Protein AF-A0AAV3ZLB7-F1 (afdb_monomer_lite)

Organism: NCBI:txid259542

Structure (mmCIF, N/CA/C/O backbone):
data_AF-A0AAV3ZLB7-F1
#
_entry.id   AF-A0AAV3ZLB7-F1
#
loop_
_atom_site.group_PDB
_atom_site.id
_atom_site.type_symbol
_atom_site.label_atom_id
_atom_site.label_alt_id
_atom_site.label_comp_id
_atom_site.label_asym_id
_atom_site.label_entity_id
_atom_site.label_seq_id
_atom_site.pdbx_PDB_ins_code
_atom_site.Cartn_x
_atom_site.Cartn_y
_atom_site.Cartn_z
_atom_site.occupancy
_atom_site.B_iso_or_equiv
_atom_site.auth_seq_id
_atom_site.auth_comp_id
_atom_site.auth_asym_id
_atom_site.auth_atom_id
_atom_site.pdbx_PDB_model_num
ATOM 1 N N . MET A 1 1 ? -18.078 9.489 33.882 1.00 59.50 1 MET A N 1
ATOM 2 C CA . MET A 1 1 ? -19.438 9.917 33.500 1.00 59.50 1 MET A CA 1
ATOM 3 C C . MET A 1 1 ? -19.478 10.062 31.978 1.00 59.50 1 MET A C 1
ATOM 5 O O . MET A 1 1 ? -19.447 11.171 31.491 1.00 59.50 1 MET A O 1
ATOM 9 N N . TYR A 1 2 ? -19.450 8.944 31.240 1.00 68.12 2 TYR A N 1
ATOM 10 C CA . TYR A 1 2 ? -19.490 8.909 29.758 1.00 68.12 2 TYR A CA 1
ATOM 11 C C . TYR A 1 2 ? -20.173 7.634 29.222 1.00 68.12 2 TYR A C 1
ATOM 13 O O . TYR A 1 2 ? -20.125 7.349 28.033 1.00 68.12 2 TYR A O 1
ATOM 21 N N . LYS A 1 3 ? -20.817 6.861 30.109 1.00 80.12 3 LYS A N 1
ATOM 22 C CA . LYS A 1 3 ? -21.440 5.578 29.778 1.00 80.12 3 LYS A CA 1
ATOM 23 C C . LYS A 1 3 ? -22.685 5.828 28.919 1.00 80.12 3 LYS A C 1
ATOM 25 O O . LYS A 1 3 ? -23.615 6.478 29.390 1.00 80.12 3 LYS A O 1
ATOM 30 N N . GLY A 1 4 ? -22.689 5.336 27.687 1.00 83.38 4 GLY A N 1
ATOM 31 C CA . GLY A 1 4 ? -23.716 5.545 26.669 1.00 83.38 4 GLY A CA 1
ATOM 32 C C . GLY A 1 4 ? -23.514 6.780 25.785 1.00 83.38 4 GLY A C 1
ATOM 33 O O . GLY A 1 4 ? -24.424 7.116 25.032 1.00 83.38 4 GLY A O 1
ATOM 34 N N . SER A 1 5 ? -22.372 7.476 25.867 1.00 92.00 5 SER A N 1
ATOM 35 C CA . SER A 1 5 ? -22.110 8.636 25.005 1.00 92.00 5 SER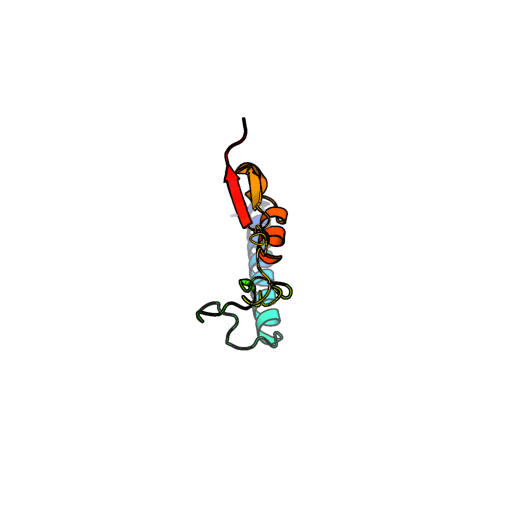 A CA 1
ATOM 36 C C . SER A 1 5 ? -21.615 8.224 23.610 1.00 92.00 5 SER A C 1
ATOM 38 O O . SER A 1 5 ? -21.055 7.144 23.411 1.00 92.00 5 SER A O 1
ATOM 40 N N . VAL A 1 6 ? -21.765 9.128 22.638 1.00 92.06 6 VAL A N 1
ATOM 41 C CA . VAL A 1 6 ? -21.202 8.967 21.284 1.00 92.06 6 VAL A CA 1
ATOM 42 C C . VAL A 1 6 ? -19.670 8.875 21.323 1.00 92.06 6 VAL A C 1
ATOM 44 O O . VAL A 1 6 ? -19.069 8.166 20.519 1.00 92.06 6 VAL A O 1
ATOM 47 N N . GLU A 1 7 ? -19.025 9.551 22.277 1.00 90.81 7 GLU A N 1
ATOM 48 C CA . GLU A 1 7 ? -17.570 9.492 22.460 1.00 90.81 7 GLU A CA 1
ATOM 49 C C . GLU A 1 7 ? -17.116 8.105 22.926 1.00 90.81 7 GLU A C 1
ATOM 51 O O . GLU A 1 7 ? -16.147 7.571 22.385 1.00 90.81 7 GLU A O 1
ATOM 56 N N . GLU A 1 8 ? -17.843 7.486 23.864 1.00 90.62 8 GLU A N 1
ATOM 57 C CA . GLU A 1 8 ? -17.570 6.113 24.299 1.00 90.62 8 GLU A CA 1
ATOM 58 C C . GLU A 1 8 ? -17.744 5.133 23.131 1.00 90.62 8 GLU A C 1
ATOM 60 O O . GLU A 1 8 ? -16.877 4.293 22.890 1.00 90.62 8 GLU A O 1
ATOM 65 N N . GLN A 1 9 ? -18.819 5.271 22.348 1.00 90.62 9 GLN A N 1
ATOM 66 C CA . GLN A 1 9 ? -19.044 4.431 21.169 1.00 90.62 9 GLN A CA 1
ATOM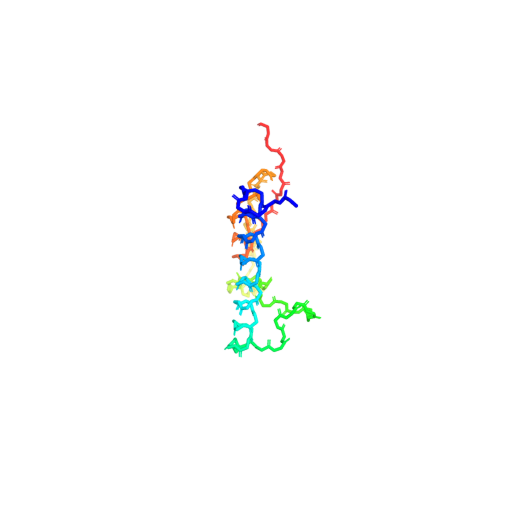 67 C C . GLN A 1 9 ? -17.944 4.595 20.114 1.00 90.62 9 GLN A C 1
ATOM 69 O O . GLN A 1 9 ? -17.470 3.596 19.568 1.00 90.62 9 GLN A O 1
ATOM 74 N N . ARG A 1 10 ? -17.499 5.829 19.841 1.00 93.12 10 ARG A N 1
ATOM 75 C CA . ARG A 1 10 ? -16.395 6.106 18.911 1.00 93.12 10 ARG A CA 1
ATOM 76 C C . ARG A 1 10 ? -15.100 5.459 19.393 1.00 93.12 10 ARG A C 1
ATOM 78 O O . ARG A 1 10 ? -14.449 4.773 18.613 1.00 93.12 10 ARG A O 1
ATOM 85 N N . TYR A 1 11 ? -14.766 5.626 20.671 1.00 92.88 11 TYR A N 1
ATOM 86 C CA . TYR A 1 11 ? -13.572 5.032 21.269 1.00 92.88 11 TYR A CA 1
ATOM 87 C C . TYR A 1 11 ? -13.586 3.499 21.187 1.00 92.88 11 TYR A C 1
ATOM 89 O O . TYR A 1 11 ? -12.626 2.891 20.714 1.00 92.88 11 TYR A O 1
ATOM 97 N N . LEU A 1 12 ? -14.703 2.867 21.564 1.00 94.69 12 LEU A N 1
ATOM 98 C CA . LEU A 1 12 ? -14.860 1.413 21.482 1.00 94.69 12 LEU A CA 1
ATOM 99 C C . LEU A 1 12 ? -14.808 0.896 20.040 1.00 94.69 12 LEU A C 1
ATOM 101 O O . LEU A 1 12 ? -14.306 -0.200 19.804 1.00 94.69 12 LEU A O 1
ATOM 105 N N . THR A 1 13 ? -15.316 1.667 19.076 1.00 95.50 13 THR A N 1
ATOM 106 C CA . THR A 1 13 ? -15.263 1.302 17.653 1.00 95.50 13 THR A CA 1
ATOM 107 C C . THR A 1 13 ? -13.833 1.354 17.129 1.00 95.50 13 THR A C 1
ATOM 109 O O . THR A 1 13 ? -13.401 0.398 16.490 1.00 95.50 13 THR A O 1
ATOM 112 N N . THR A 1 14 ? -13.071 2.404 17.457 1.00 96.56 14 THR A N 1
ATOM 113 C CA . THR A 1 14 ? -11.647 2.494 17.097 1.00 96.56 14 THR A CA 1
ATOM 114 C C . THR A 1 14 ? -10.848 1.337 17.693 1.00 96.56 14 THR A C 1
ATOM 116 O O . THR A 1 14 ? -10.129 0.669 16.959 1.00 96.56 14 THR A O 1
ATOM 119 N N . LEU A 1 15 ? -11.031 1.034 18.986 1.00 96.62 15 LEU A N 1
ATOM 120 C CA . LEU A 1 15 ? -10.355 -0.094 19.640 1.00 96.62 15 LEU A CA 1
ATOM 121 C C . LEU A 1 15 ? -10.677 -1.441 18.984 1.00 96.62 15 LEU A C 1
ATOM 123 O O . LEU A 1 15 ? -9.801 -2.293 18.852 1.00 96.62 15 LEU A O 1
ATOM 127 N N . ARG A 1 16 ? -11.936 -1.657 18.587 1.00 96.81 16 ARG A N 1
ATOM 128 C CA . ARG A 1 16 ? -12.341 -2.885 17.888 1.00 96.81 16 ARG A CA 1
ATOM 129 C C . ARG A 1 16 ? -11.704 -2.982 16.507 1.00 96.81 16 ARG A C 1
ATOM 131 O O . ARG A 1 16 ? -11.159 -4.033 16.196 1.00 96.81 16 ARG A O 1
ATOM 138 N N . ALA A 1 17 ? -11.744 -1.903 15.725 1.00 97.50 17 ALA A N 1
ATOM 139 C CA . ALA A 1 17 ? -11.151 -1.863 14.391 1.00 97.50 17 ALA A CA 1
ATOM 140 C C . ALA A 1 17 ? -9.632 -2.086 14.439 1.00 97.50 17 ALA A C 1
ATOM 142 O O . ALA A 1 17 ? -9.094 -2.850 13.645 1.00 97.50 17 ALA A O 1
ATOM 143 N N . GLU A 1 18 ? -8.945 -1.475 15.406 1.00 97.06 18 GLU A N 1
ATOM 144 C CA . GLU A 1 18 ? -7.509 -1.663 15.613 1.00 97.06 18 GLU A CA 1
ATOM 145 C C . GLU A 1 18 ? -7.183 -3.104 16.022 1.00 97.06 18 GLU A C 1
ATOM 147 O O . GLU A 1 18 ? -6.309 -3.735 15.427 1.00 97.06 18 GLU A O 1
ATOM 152 N N . LYS A 1 19 ? -7.930 -3.668 16.981 1.00 97.69 19 LYS A N 1
ATOM 153 C CA . LYS A 1 19 ? -7.768 -5.067 17.395 1.00 97.69 19 LYS A CA 1
ATOM 154 C C . LYS A 1 19 ? -7.962 -6.029 16.220 1.00 97.69 19 LYS A C 1
ATOM 156 O O . LYS A 1 19 ? -7.141 -6.921 16.029 1.00 97.69 19 LYS A O 1
ATOM 161 N N . GLU A 1 20 ? -9.027 -5.849 15.442 1.00 97.62 20 GLU A N 1
ATOM 162 C CA . GLU A 1 20 ? -9.324 -6.692 14.282 1.00 97.62 20 GLU A CA 1
ATOM 163 C C . GLU A 1 20 ? -8.232 -6.583 13.212 1.00 97.62 20 GLU A C 1
ATOM 165 O O . GLU A 1 20 ? -7.798 -7.606 12.680 1.00 97.62 20 GLU A O 1
ATOM 170 N N . ALA A 1 21 ? -7.725 -5.374 12.951 1.00 97.19 21 ALA A N 1
ATOM 171 C CA . ALA A 1 21 ? -6.623 -5.155 12.019 1.00 97.19 21 ALA A CA 1
ATOM 172 C C . ALA A 1 21 ? -5.338 -5.878 12.462 1.00 97.19 21 ALA A C 1
ATOM 174 O O . ALA A 1 21 ? -4.695 -6.546 11.650 1.00 97.19 21 ALA A O 1
ATOM 175 N N . PHE A 1 22 ? -4.981 -5.814 13.749 1.00 96.88 22 PHE A N 1
ATOM 176 C CA . PHE A 1 22 ? -3.822 -6.541 14.278 1.00 96.88 22 PHE A CA 1
ATOM 177 C C . PHE A 1 22 ? -4.011 -8.060 14.227 1.00 96.88 22 PHE A C 1
ATOM 179 O O . PHE A 1 22 ? -3.113 -8.777 13.785 1.00 96.88 22 PHE A O 1
ATOM 186 N N . GLU A 1 23 ? -5.173 -8.571 14.634 1.00 96.75 23 GLU A N 1
ATOM 187 C CA . GLU A 1 23 ? -5.478 -10.005 14.561 1.00 96.75 23 GLU A CA 1
ATOM 188 C C . GLU A 1 23 ? -5.506 -10.516 13.114 1.00 96.75 23 GLU A C 1
ATOM 190 O O . GLU A 1 23 ? -5.142 -11.666 12.861 1.00 96.75 23 GLU A O 1
ATOM 195 N N . TYR A 1 24 ? -5.932 -9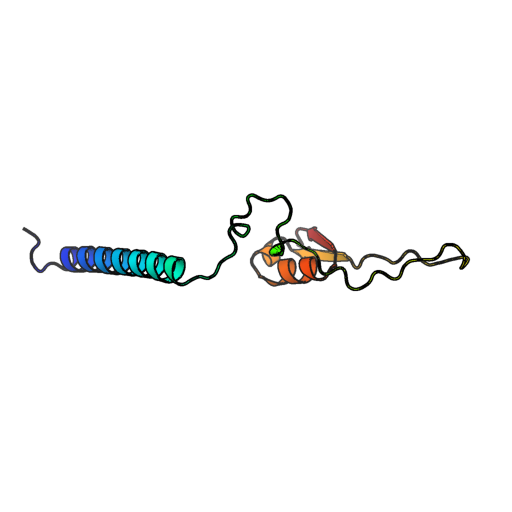.688 12.157 1.00 95.69 24 TYR A N 1
ATOM 196 C CA . TYR A 1 24 ? -5.850 -9.990 10.730 1.00 95.69 24 TYR A CA 1
ATOM 197 C C . TYR A 1 24 ? -4.393 -10.120 10.272 1.00 95.69 24 TYR A C 1
ATOM 199 O O . TYR A 1 24 ? -4.028 -11.161 9.735 1.00 95.69 24 TYR A O 1
ATOM 207 N N . LEU A 1 25 ? -3.536 -9.135 10.568 1.00 92.62 25 LEU A N 1
ATOM 208 C CA . LEU A 1 25 ? -2.114 -9.174 10.199 1.00 92.62 25 LEU A CA 1
ATOM 209 C C . LEU A 1 25 ? -1.377 -10.377 10.804 1.00 92.62 25 LEU A C 1
ATOM 211 O O . LEU A 1 25 ? -0.569 -11.005 10.126 1.00 92.62 25 LEU A O 1
ATOM 215 N N . ILE A 1 26 ? -1.655 -10.715 12.067 1.00 92.69 26 ILE A N 1
ATOM 216 C CA . ILE A 1 26 ? -1.040 -11.869 12.741 1.00 92.69 26 ILE A CA 1
ATOM 217 C C . ILE A 1 26 ? -1.461 -13.176 12.067 1.00 92.69 26 ILE A C 1
ATOM 219 O O . ILE A 1 26 ? -0.610 -14.029 11.816 1.00 92.69 26 ILE A O 1
ATOM 223 N N . ARG A 1 27 ? -2.758 -13.340 11.774 1.00 93.69 27 ARG A N 1
ATOM 224 C CA . ARG A 1 27 ? -3.270 -14.535 11.089 1.00 93.69 27 ARG A CA 1
ATOM 225 C C . ARG A 1 27 ? -2.689 -14.658 9.689 1.00 93.69 27 ARG A C 1
ATOM 227 O O . ARG A 1 27 ? -2.167 -15.720 9.371 1.00 93.69 27 ARG A O 1
ATOM 234 N N . GLU A 1 28 ? -2.707 -13.574 8.917 1.00 90.75 28 GLU A N 1
ATOM 235 C CA . GLU A 1 28 ? -2.178 -13.545 7.554 1.00 90.75 28 GLU A CA 1
ATOM 236 C C . GLU A 1 28 ? -0.688 -13.899 7.541 1.00 90.75 28 GLU A C 1
ATOM 238 O O . GLU A 1 28 ? -0.264 -14.769 6.785 1.00 90.75 28 GLU A O 1
ATOM 243 N N . LYS A 1 29 ? 0.094 -13.314 8.459 1.00 86.38 29 LYS A N 1
ATOM 244 C CA . LYS A 1 29 ? 1.516 -13.630 8.633 1.00 86.38 29 LYS A CA 1
ATOM 245 C C . LYS A 1 29 ? 1.750 -15.089 9.033 1.00 86.38 29 LYS A C 1
ATOM 247 O O . LYS A 1 29 ? 2.729 -15.678 8.592 1.00 86.38 29 LYS A O 1
ATOM 252 N N . ALA A 1 30 ? 0.888 -15.668 9.869 1.00 87.25 30 ALA A N 1
ATOM 253 C CA . ALA A 1 30 ? 1.002 -17.064 10.287 1.00 87.25 30 ALA A CA 1
ATOM 254 C C . ALA A 1 30 ? 0.645 -18.057 9.165 1.00 87.25 30 ALA A C 1
ATOM 256 O O . ALA A 1 30 ? 1.186 -19.160 9.140 1.00 87.25 30 ALA A O 1
ATOM 257 N N . THR A 1 31 ? -0.257 -17.686 8.250 1.00 85.56 31 THR A N 1
ATOM 258 C CA . THR A 1 31 ? -0.648 -18.513 7.094 1.00 85.56 31 THR A CA 1
ATOM 259 C C . THR A 1 31 ? 0.220 -18.288 5.859 1.00 85.56 31 THR A C 1
ATOM 261 O O . THR A 1 31 ? 0.272 -19.155 4.988 1.00 85.56 31 THR A O 1
ATOM 264 N N . MET A 1 32 ? 0.891 -17.139 5.758 1.00 79.62 32 MET A N 1
ATOM 265 C CA . MET A 1 32 ? 1.767 -16.805 4.640 1.00 79.62 32 MET A CA 1
ATOM 266 C C . MET A 1 32 ? 2.942 -17.774 4.549 1.00 79.62 32 MET A C 1
ATOM 268 O O . MET A 1 32 ? 3.802 -17.823 5.426 1.00 79.62 32 MET A O 1
ATOM 272 N N . PHE A 1 33 ? 3.035 -18.490 3.431 1.00 65.62 33 PHE A N 1
ATOM 273 C CA . PHE A 1 33 ? 4.259 -19.171 3.026 1.00 65.62 33 PHE A CA 1
ATOM 274 C C . PHE A 1 33 ? 5.168 -18.164 2.307 1.00 65.62 33 PHE A C 1
ATOM 276 O O . PHE A 1 33 ? 5.234 -18.134 1.080 1.00 65.62 33 PHE A O 1
ATOM 283 N N . ILE A 1 34 ? 5.807 -17.272 3.069 1.00 64.00 34 ILE A N 1
ATOM 284 C CA . ILE A 1 34 ? 6.794 -16.323 2.541 1.00 64.00 34 ILE A CA 1
ATOM 285 C C . ILE A 1 34 ? 8.204 -16.862 2.818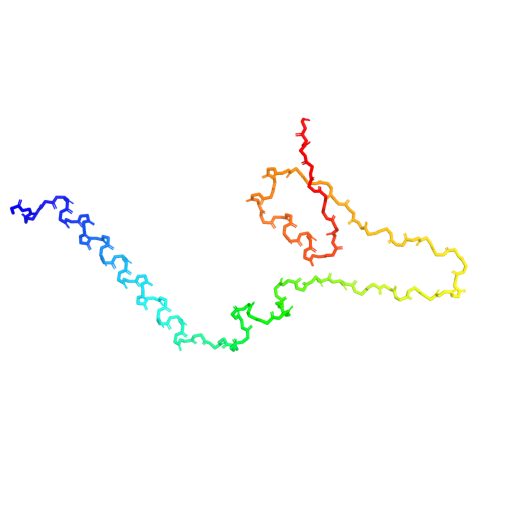 1.00 64.00 34 ILE A C 1
ATOM 287 O O . ILE A 1 34 ? 8.536 -17.094 3.982 1.00 64.00 34 ILE A O 1
ATOM 291 N N . PRO A 1 35 ? 9.051 -17.042 1.787 1.00 63.59 35 PRO A N 1
ATOM 292 C CA . PRO A 1 35 ? 10.484 -17.244 1.977 1.00 63.59 35 PRO A CA 1
ATOM 293 C C . PRO A 1 35 ? 11.093 -16.062 2.745 1.00 63.59 35 PRO A C 1
ATOM 295 O O . PRO A 1 35 ? 10.819 -14.910 2.421 1.00 63.59 35 PRO A O 1
ATOM 298 N N . GLU A 1 36 ? 11.938 -16.346 3.737 1.00 60.84 36 GLU A N 1
ATOM 299 C CA . GLU A 1 36 ? 12.520 -15.384 4.699 1.00 60.84 36 GLU A CA 1
ATOM 300 C C . GLU A 1 36 ? 13.245 -14.178 4.050 1.00 60.84 36 GLU A C 1
ATOM 302 O O . GLU A 1 36 ? 13.483 -13.156 4.685 1.00 60.84 36 GLU A O 1
ATOM 307 N N . GLU A 1 37 ? 13.543 -14.265 2.754 1.00 58.78 37 GLU A N 1
ATOM 308 C CA . GLU A 1 37 ? 14.271 -13.275 1.957 1.00 58.78 37 GLU A CA 1
ATOM 309 C C . GLU A 1 37 ? 13.418 -12.093 1.456 1.00 58.78 37 GLU A C 1
ATOM 311 O O . GLU A 1 37 ? 13.951 -11.179 0.832 1.00 58.78 37 GLU A O 1
ATOM 316 N N . GLN A 1 38 ? 12.107 -12.066 1.724 1.00 57.22 38 GLN A N 1
ATOM 317 C CA . GLN A 1 38 ? 11.213 -10.997 1.247 1.00 57.22 38 GLN A CA 1
ATOM 318 C C . GLN A 1 38 ? 11.292 -9.680 2.043 1.00 57.22 38 GLN A C 1
ATOM 320 O O . GLN A 1 38 ? 10.679 -8.692 1.646 1.00 57.22 38 GLN A O 1
ATOM 325 N N . ASP A 1 39 ? 12.037 -9.651 3.153 1.00 63.78 39 ASP A N 1
ATOM 326 C CA . ASP A 1 39 ? 12.131 -8.509 4.080 1.00 63.78 39 ASP A CA 1
ATOM 327 C C . ASP A 1 39 ? 12.990 -7.34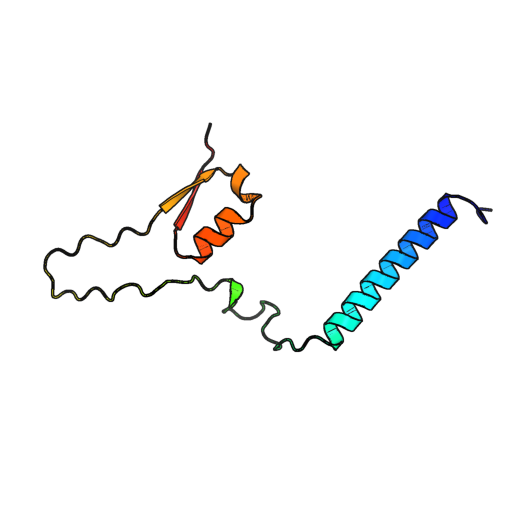3 3.528 1.00 63.78 39 ASP A C 1
ATOM 329 O O . ASP A 1 39 ? 13.313 -6.411 4.262 1.00 63.78 39 ASP A O 1
ATOM 333 N N . GLY A 1 40 ? 13.421 -7.410 2.258 1.00 59.00 40 GLY A N 1
ATOM 334 C CA . GLY A 1 40 ? 14.202 -6.366 1.572 1.00 59.00 40 GLY A CA 1
ATOM 335 C C . GLY A 1 40 ? 15.597 -6.115 2.158 1.00 59.00 40 GLY A C 1
ATOM 336 O O . GLY A 1 40 ? 16.256 -5.132 1.834 1.00 59.00 40 GLY A O 1
ATOM 337 N N . LYS A 1 41 ? 16.057 -6.989 3.062 1.00 62.44 41 LYS A N 1
ATOM 338 C CA . LYS A 1 41 ? 17.387 -6.916 3.694 1.00 62.44 41 LYS A CA 1
ATOM 339 C C . LYS A 1 41 ? 18.503 -7.459 2.806 1.00 62.44 41 LYS A C 1
ATOM 341 O O . LYS A 1 41 ? 19.676 -7.282 3.128 1.00 62.44 41 LYS A O 1
ATOM 346 N N . ASN A 1 42 ? 18.137 -8.120 1.713 1.00 60.06 42 ASN A N 1
ATOM 347 C CA . ASN A 1 42 ? 19.068 -8.675 0.748 1.00 60.06 42 ASN A CA 1
ATOM 348 C C . ASN A 1 42 ? 19.211 -7.702 -0.427 1.00 60.06 42 ASN A C 1
ATOM 350 O O . ASN A 1 42 ? 18.239 -7.107 -0.872 1.00 60.06 42 ASN A O 1
ATOM 354 N N . GLU A 1 43 ? 20.424 -7.574 -0.964 1.00 59.59 43 GLU A N 1
ATOM 355 C CA . GLU A 1 43 ? 20.775 -6.641 -2.053 1.00 59.59 43 GLU A CA 1
ATOM 356 C C . GLU A 1 43 ? 20.037 -6.930 -3.385 1.00 59.59 43 GLU A C 1
ATOM 358 O O . GLU A 1 43 ? 20.120 -6.156 -4.336 1.00 59.59 43 GLU A O 1
ATOM 363 N N . TYR A 1 44 ? 19.288 -8.037 -3.451 1.00 56.03 44 TYR A N 1
ATOM 364 C CA . TYR A 1 44 ? 18.596 -8.541 -4.636 1.00 56.03 44 TYR A CA 1
ATOM 365 C C . TYR A 1 44 ? 17.085 -8.624 -4.408 1.00 56.03 44 TYR A C 1
ATOM 367 O O . TYR A 1 44 ? 16.506 -9.705 -4.303 1.00 56.03 44 TYR A O 1
ATOM 375 N N . ASP A 1 45 ? 16.424 -7.473 -4.366 1.00 62.34 45 ASP A N 1
ATOM 376 C CA . ASP A 1 45 ? 14.967 -7.433 -4.378 1.00 62.34 45 ASP A CA 1
ATOM 377 C C . ASP A 1 45 ? 14.431 -7.865 -5.749 1.00 62.34 45 ASP A C 1
ATOM 379 O O . ASP A 1 45 ? 14.521 -7.144 -6.745 1.00 62.34 45 ASP A O 1
ATOM 383 N N . VAL A 1 46 ? 13.792 -9.035 -5.798 1.00 63.19 46 VAL A N 1
ATOM 384 C CA . VAL A 1 46 ? 13.144 -9.577 -7.010 1.00 63.19 46 VAL A CA 1
ATOM 385 C C . VAL A 1 46 ? 12.115 -8.594 -7.592 1.00 63.19 46 VAL A C 1
ATOM 387 O O . VAL A 1 46 ? 11.890 -8.550 -8.800 1.00 63.19 46 VAL A O 1
ATOM 390 N N . ASN A 1 47 ? 11.520 -7.746 -6.749 1.00 62.91 47 ASN A N 1
ATOM 391 C CA . ASN A 1 47 ? 10.576 -6.708 -7.165 1.00 62.91 47 ASN A CA 1
ATOM 392 C C . ASN A 1 47 ? 11.228 -5.540 -7.924 1.00 62.91 47 ASN A C 1
ATOM 394 O O . ASN A 1 47 ? 10.554 -4.911 -8.744 1.00 62.91 47 ASN A O 1
ATOM 398 N N . LEU A 1 48 ? 12.513 -5.276 -7.665 1.00 64.19 48 LEU A N 1
ATOM 399 C CA . LEU A 1 48 ? 13.332 -4.234 -8.292 1.00 64.19 48 LEU A CA 1
ATOM 400 C C . LEU A 1 48 ? 14.056 -4.729 -9.555 1.00 64.19 48 LEU A C 1
ATOM 402 O O . LEU A 1 48 ? 14.626 -3.922 -10.292 1.00 64.19 48 LEU A O 1
ATOM 406 N N . ALA A 1 49 ? 14.008 -6.034 -9.845 1.00 69.06 49 ALA A N 1
ATOM 407 C CA . ALA A 1 49 ? 14.545 -6.582 -11.081 1.00 69.06 49 ALA A CA 1
ATOM 408 C C . ALA A 1 49 ? 13.809 -5.977 -12.291 1.00 69.06 49 ALA A C 1
ATOM 410 O O . ALA A 1 49 ? 12.592 -6.126 -12.448 1.00 69.06 49 ALA A O 1
ATOM 411 N N . ARG A 1 50 ? 14.554 -5.278 -13.158 1.00 71.69 50 ARG A N 1
ATOM 412 C CA . ARG A 1 50 ? 14.036 -4.802 -14.447 1.00 71.69 50 ARG A CA 1
ATOM 413 C C . ARG A 1 50 ? 13.843 -6.008 -15.359 1.00 71.69 50 ARG A C 1
ATOM 415 O O . ARG A 1 50 ? 14.770 -6.793 -15.545 1.00 71.69 50 ARG A O 1
ATOM 422 N N . ASP A 1 51 ? 12.667 -6.113 -15.965 1.00 67.75 51 ASP A N 1
ATOM 423 C CA . ASP A 1 51 ? 12.408 -7.036 -17.062 1.00 67.75 51 ASP A CA 1
ATOM 424 C C . ASP A 1 51 ? 13.140 -6.514 -18.300 1.00 67.75 51 ASP A C 1
ATOM 426 O O . ASP A 1 51 ? 12.601 -5.799 -19.146 1.00 67.75 51 ASP A O 1
ATOM 430 N N . THR A 1 52 ? 14.442 -6.782 -18.356 1.00 62.00 52 THR A N 1
ATOM 431 C CA . THR A 1 52 ? 15.249 -6.523 -19.540 1.00 62.00 52 THR A CA 1
ATOM 432 C C . THR A 1 52 ? 14.982 -7.651 -20.522 1.00 62.00 52 THR A C 1
ATOM 434 O O . THR A 1 52 ? 15.821 -8.540 -20.684 1.00 62.00 52 THR A O 1
ATOM 437 N N . GLY A 1 53 ? 13.797 -7.645 -21.140 1.00 57.78 53 GLY A N 1
ATOM 438 C CA . GLY A 1 53 ? 13.479 -8.535 -22.250 1.00 57.78 53 GLY A CA 1
ATOM 439 C C . GLY A 1 53 ? 14.683 -8.616 -23.187 1.00 57.78 53 GLY A C 1
ATOM 440 O O . GLY A 1 53 ? 15.240 -7.583 -23.556 1.00 57.78 53 GLY A O 1
ATOM 441 N N . THR A 1 54 ? 15.139 -9.845 -23.442 1.00 51.75 54 THR A N 1
ATOM 442 C CA . THR A 1 54 ? 16.321 -10.246 -24.221 1.00 51.75 54 THR A CA 1
ATOM 443 C C . THR A 1 54 ? 16.951 -9.098 -25.012 1.00 51.75 54 THR A C 1
ATOM 445 O O . THR A 1 54 ? 16.581 -8.849 -26.159 1.00 51.75 54 THR A O 1
ATOM 448 N N . LYS A 1 55 ? 17.910 -8.381 -24.411 1.00 54.56 55 LYS A N 1
ATOM 449 C CA . LYS A 1 55 ? 18.761 -7.465 -25.177 1.00 54.56 55 LYS A CA 1
ATOM 450 C C . LYS A 1 55 ? 19.487 -8.337 -26.206 1.00 54.56 55 LYS A C 1
ATOM 452 O O . LYS A 1 55 ? 20.207 -9.242 -25.777 1.00 54.56 55 LYS A O 1
ATOM 457 N N . PRO A 1 56 ? 19.295 -8.156 -27.524 1.00 50.59 56 PRO A N 1
ATOM 458 C CA . PRO A 1 56 ? 20.025 -8.959 -28.486 1.00 50.59 56 PRO A CA 1
ATOM 459 C C . PRO A 1 56 ? 21.511 -8.700 -28.264 1.00 50.59 56 PRO A C 1
ATOM 461 O O . PRO A 1 56 ? 21.968 -7.556 -28.217 1.00 50.59 56 PRO A O 1
ATOM 464 N N . THR A 1 57 ? 22.255 -9.779 -28.057 1.00 49.72 57 THR A N 1
ATOM 465 C CA . THR A 1 57 ? 23.707 -9.765 -27.946 1.00 49.72 57 THR A CA 1
ATOM 466 C C . THR A 1 57 ? 24.272 -9.211 -29.245 1.00 49.72 57 THR A C 1
ATOM 468 O O . THR A 1 57 ? 24.349 -9.892 -30.266 1.00 49.72 57 THR A O 1
ATOM 471 N N . MET A 1 58 ? 24.622 -7.928 -29.218 1.00 51.41 58 MET A N 1
ATOM 472 C CA . MET A 1 58 ? 25.220 -7.229 -30.344 1.00 51.41 58 MET A CA 1
ATOM 473 C C . MET A 1 58 ? 26.596 -7.855 -30.609 1.00 51.41 58 MET A C 1
ATOM 475 O O . MET A 1 58 ? 27.549 -7.653 -29.858 1.00 51.41 58 MET A O 1
ATOM 479 N N . SER A 1 59 ? 26.692 -8.687 -31.646 1.00 53.03 59 SER A N 1
ATOM 480 C CA . SER A 1 59 ? 27.968 -9.215 -32.122 1.00 53.03 59 SER A CA 1
ATOM 481 C C . SER A 1 59 ? 28.691 -8.117 -32.899 1.00 53.03 59 SER A C 1
ATOM 483 O O . SER A 1 59 ? 28.169 -7.605 -33.887 1.00 53.03 59 SER A O 1
ATOM 485 N N . SER A 1 60 ? 29.921 -7.787 -32.503 1.00 56.81 60 SER A N 1
ATOM 486 C CA . SER A 1 60 ? 30.774 -6.766 -33.138 1.00 56.81 60 SER A CA 1
ATOM 487 C C . SER A 1 60 ? 31.197 -7.081 -34.585 1.00 56.81 60 SER A C 1
ATOM 489 O O . SER A 1 60 ? 31.971 -6.334 -35.179 1.00 56.81 60 SER A O 1
ATOM 491 N N . ARG A 1 61 ? 30.713 -8.185 -35.173 1.00 59.25 61 ARG A N 1
ATOM 492 C CA . ARG A 1 61 ? 31.054 -8.625 -36.537 1.00 59.25 61 ARG A CA 1
ATOM 493 C C . ARG A 1 61 ? 30.172 -8.006 -37.627 1.00 59.25 61 ARG A C 1
ATOM 495 O O . ARG A 1 61 ? 30.498 -8.156 -38.801 1.00 59.25 61 ARG A O 1
ATOM 502 N N . GLN A 1 62 ? 29.093 -7.309 -37.273 1.00 56.62 62 GLN A N 1
ATOM 503 C CA . GLN A 1 62 ? 28.249 -6.581 -38.225 1.00 56.62 62 GLN A CA 1
ATOM 504 C C . GLN A 1 62 ? 28.614 -5.094 -38.194 1.00 56.62 62 GLN A C 1
ATOM 506 O O . GLN A 1 62 ? 28.303 -4.377 -37.247 1.00 56.62 62 GLN A O 1
ATOM 511 N N . GLY A 1 63 ? 29.351 -4.652 -39.216 1.00 48.47 63 GLY A N 1
ATOM 512 C CA . GLY A 1 63 ? 29.773 -3.263 -39.370 1.00 48.47 63 GLY A CA 1
ATOM 513 C C . GLY A 1 63 ? 28.574 -2.318 -39.411 1.00 48.47 63 GLY A C 1
ATOM 514 O O . GLY A 1 63 ? 27.727 -2.439 -40.292 1.00 48.47 63 GLY A O 1
ATOM 515 N N . GLY A 1 64 ? 28.529 -1.385 -38.459 1.00 56.78 64 GLY A N 1
ATOM 516 C CA . GLY A 1 64 ? 27.495 -0.354 -38.376 1.00 56.78 64 GLY A CA 1
ATOM 517 C C . GLY A 1 64 ? 26.205 -0.829 -37.709 1.00 56.78 64 GLY A C 1
ATOM 518 O O . GLY A 1 64 ? 25.136 -0.720 -38.299 1.00 56.78 64 GLY A O 1
ATOM 519 N N . ALA A 1 65 ? 26.288 -1.364 -36.490 1.00 51.09 65 ALA A N 1
ATOM 520 C CA . ALA A 1 65 ? 25.099 -1.541 -35.666 1.00 51.09 65 ALA A CA 1
ATOM 521 C C . ALA A 1 65 ? 24.727 -0.187 -35.044 1.00 51.09 65 ALA A C 1
ATOM 523 O O . ALA A 1 65 ? 25.482 0.358 -34.237 1.00 51.09 65 ALA A O 1
ATOM 524 N N . ASP A 1 66 ? 23.586 0.357 -35.463 1.00 53.06 66 ASP A N 1
ATOM 525 C CA . ASP A 1 66 ? 22.960 1.521 -34.845 1.00 53.06 66 ASP A CA 1
ATOM 526 C C . ASP A 1 66 ? 22.816 1.244 -33.342 1.00 53.06 66 ASP A C 1
ATOM 528 O O . ASP A 1 66 ? 22.333 0.177 -32.942 1.00 53.06 66 ASP A O 1
ATOM 532 N N . LEU A 1 67 ? 23.330 2.150 -32.507 1.00 56.66 67 LEU A N 1
ATOM 533 C CA . LEU A 1 67 ? 23.290 2.002 -31.055 1.00 56.66 67 LEU A CA 1
ATOM 534 C C . LEU A 1 67 ? 21.828 1.794 -30.675 1.00 56.66 67 LEU A C 1
ATOM 536 O O . LEU A 1 67 ? 21.024 2.695 -30.892 1.00 56.66 67 LEU A O 1
ATOM 540 N N . MET A 1 68 ? 21.481 0.620 -30.136 1.00 56.31 68 MET A N 1
ATOM 541 C CA . MET A 1 68 ? 20.144 0.369 -29.603 1.00 56.31 68 MET A CA 1
ATOM 542 C C . MET A 1 68 ? 19.805 1.483 -28.615 1.00 56.31 68 MET A C 1
ATOM 544 O O . MET A 1 68 ? 20.266 1.473 -27.472 1.00 56.31 68 MET A O 1
ATOM 548 N N . GLN A 1 69 ? 19.046 2.476 -29.076 1.00 61.50 69 GLN A N 1
ATOM 549 C CA . GLN A 1 69 ? 18.617 3.578 -28.243 1.00 61.50 69 GLN A CA 1
ATOM 550 C C . GLN A 1 69 ? 17.671 2.989 -27.211 1.00 61.50 69 GLN A C 1
ATOM 552 O O . GLN A 1 69 ? 16.595 2.488 -27.538 1.00 61.50 69 GLN A O 1
ATOM 557 N N . VAL A 1 70 ? 18.104 3.014 -25.952 1.00 68.12 70 VAL A N 1
ATOM 558 C CA . VAL A 1 70 ? 17.213 2.741 -24.831 1.00 68.12 70 VAL A CA 1
ATOM 559 C C . VAL A 1 70 ? 16.061 3.732 -24.951 1.00 68.12 70 VAL A C 1
ATOM 561 O O . VAL A 1 70 ? 16.293 4.940 -25.031 1.00 68.12 70 VAL A O 1
ATOM 564 N N . GLN A 1 71 ? 14.834 3.219 -25.041 1.00 79.06 71 GLN A N 1
ATOM 565 C CA . GLN A 1 71 ? 13.647 4.061 -25.120 1.00 79.06 71 GLN A CA 1
ATOM 566 C C . GLN A 1 71 ? 13.584 4.904 -23.846 1.00 79.06 71 GLN A C 1
ATOM 568 O O . GLN A 1 71 ? 13.599 4.357 -22.741 1.00 79.06 71 GLN A O 1
ATOM 573 N N . LYS A 1 72 ? 13.557 6.226 -24.016 1.00 87.94 72 LYS A N 1
ATOM 574 C CA . LYS A 1 72 ? 13.455 7.199 -22.929 1.00 87.94 72 LYS A CA 1
ATOM 575 C C . LYS A 1 72 ? 12.108 7.893 -23.001 1.00 87.94 72 LYS A C 1
ATOM 577 O O . LYS A 1 72 ? 11.707 8.337 -24.075 1.00 87.94 72 LYS A O 1
ATOM 582 N N . VAL A 1 73 ? 11.430 7.993 -21.865 1.00 89.56 73 VAL A N 1
ATOM 583 C CA . VAL A 1 73 ? 10.154 8.700 -21.738 1.00 89.56 73 VAL A CA 1
ATOM 584 C C . VAL A 1 73 ? 10.316 9.813 -20.715 1.00 89.56 73 VAL A C 1
ATOM 586 O O . VAL A 1 73 ? 10.712 9.567 -19.578 1.00 89.56 73 VAL A O 1
ATOM 589 N N . ILE A 1 74 ? 10.000 11.038 -21.125 1.00 92.12 74 ILE A N 1
ATOM 590 C CA . ILE A 1 74 ? 9.933 12.180 -20.217 1.00 92.12 74 ILE A CA 1
ATOM 591 C C . ILE A 1 74 ? 8.585 12.128 -19.507 1.00 92.12 74 ILE A C 1
ATOM 593 O O . ILE A 1 74 ? 7.542 12.019 -20.154 1.00 92.12 74 ILE A O 1
ATOM 597 N N . VAL A 1 75 ? 8.611 12.187 -18.182 1.00 93.00 75 VAL A N 1
ATOM 598 C CA . VAL A 1 75 ? 7.417 12.097 -17.340 1.00 93.00 75 VAL A CA 1
ATOM 599 C C . VAL A 1 75 ? 7.343 13.335 -16.459 1.00 93.00 75 VAL A C 1
ATOM 601 O O . VAL A 1 75 ? 8.332 13.713 -15.832 1.00 93.00 75 VAL A O 1
ATOM 604 N N . ASP A 1 76 ? 6.162 13.956 -16.403 1.00 94.75 76 ASP A N 1
ATOM 605 C CA . ASP A 1 76 ? 5.927 15.082 -15.503 1.00 94.75 76 ASP A CA 1
ATOM 606 C C . ASP A 1 76 ? 6.026 14.638 -14.034 1.00 94.75 76 ASP A C 1
ATOM 608 O O . ASP A 1 76 ? 5.501 13.589 -13.657 1.00 94.75 76 ASP A O 1
ATOM 612 N N . MET A 1 77 ? 6.638 15.456 -13.177 1.00 90.88 77 MET A N 1
ATOM 613 C CA . MET A 1 77 ? 6.755 15.194 -11.734 1.00 90.88 77 MET A CA 1
ATOM 614 C C . MET A 1 77 ? 5.423 14.836 -11.046 1.00 90.88 77 MET A C 1
ATOM 616 O O . MET A 1 77 ? 5.408 14.052 -10.096 1.00 90.88 77 MET A O 1
ATOM 620 N N . ARG A 1 78 ? 4.290 15.381 -11.505 1.00 92.06 78 ARG A N 1
ATOM 621 C CA . ARG A 1 78 ? 2.953 15.088 -10.956 1.00 92.06 78 ARG A CA 1
ATOM 622 C C . ARG A 1 78 ? 2.486 13.667 -11.270 1.00 92.06 78 ARG A C 1
ATOM 624 O O . ARG A 1 78 ? 1.735 13.094 -10.479 1.00 92.06 78 ARG A O 1
ATOM 631 N N . GLU A 1 79 ? 2.949 13.093 -12.376 1.00 93.38 79 GLU A N 1
ATOM 632 C CA . GLU A 1 79 ? 2.528 11.777 -12.862 1.00 93.38 79 GLU A CA 1
ATOM 633 C C . GLU A 1 79 ? 3.127 10.629 -12.035 1.00 93.38 79 GLU A C 1
ATOM 635 O O . GLU A 1 79 ? 2.570 9.533 -12.002 1.00 93.38 79 GLU A O 1
ATOM 640 N N . PHE A 1 80 ? 4.190 10.888 -11.263 1.00 90.69 80 PHE A N 1
ATOM 641 C CA . PHE A 1 80 ? 4.776 9.935 -10.304 1.00 90.69 80 PHE A CA 1
ATOM 642 C C . PHE A 1 80 ? 3.864 9.589 -9.119 1.00 90.69 80 PHE A C 1
ATOM 644 O O . PHE A 1 80 ? 4.202 8.736 -8.303 1.00 90.69 80 PHE A O 1
ATOM 651 N N . ARG A 1 81 ? 2.695 10.229 -9.013 1.00 91.38 81 ARG A N 1
ATOM 652 C CA . ARG A 1 81 ? 1.637 9.836 -8.070 1.00 91.38 81 ARG A CA 1
ATOM 653 C C . ARG A 1 81 ? 0.795 8.665 -8.586 1.00 91.38 81 ARG A C 1
ATOM 655 O O . ARG A 1 81 ? -0.050 8.173 -7.843 1.00 91.38 81 ARG A O 1
ATOM 662 N N . SER A 1 82 ? 0.985 8.266 -9.843 1.00 93.94 82 SER A N 1
ATOM 663 C CA . SER A 1 82 ? 0.345 7.106 -10.457 1.00 93.94 82 SER A CA 1
ATOM 664 C C . SER A 1 82 ? 1.293 5.900 -10.500 1.00 93.94 82 SER A C 1
ATOM 666 O O . SER A 1 82 ? 2.510 6.033 -10.393 1.00 93.94 82 SER A O 1
ATOM 668 N N . GLU A 1 83 ? 0.733 4.710 -10.715 1.00 90.94 83 GLU A N 1
ATOM 669 C CA . GLU A 1 83 ? 1.499 3.460 -10.851 1.00 90.94 83 GLU A CA 1
ATOM 670 C C . GLU A 1 83 ? 2.221 3.329 -12.208 1.00 90.94 83 GLU A C 1
ATOM 672 O O . GLU A 1 83 ? 3.086 2.469 -12.395 1.00 90.94 83 GLU A O 1
ATOM 677 N N . LEU A 1 84 ? 1.859 4.156 -13.194 1.00 90.56 84 LEU A N 1
ATOM 678 C CA . LEU A 1 84 ? 2.285 3.994 -14.583 1.00 90.56 84 LEU A CA 1
ATOM 679 C C . LEU A 1 84 ? 3.798 4.217 -14.790 1.00 90.56 84 LEU A C 1
ATOM 681 O O . LEU A 1 84 ? 4.417 3.355 -15.424 1.00 90.56 84 LEU A O 1
ATOM 685 N N . PRO A 1 85 ? 4.439 5.266 -14.231 1.00 92.50 85 PRO A N 1
ATOM 686 C CA . PRO A 1 85 ? 5.892 5.428 -14.312 1.00 92.50 85 PRO A CA 1
ATOM 687 C C . PRO A 1 85 ? 6.654 4.224 -13.739 1.00 92.50 85 PRO A C 1
ATOM 689 O O . PRO A 1 85 ? 7.576 3.709 -14.371 1.00 92.50 85 PRO A O 1
ATOM 692 N N . SER A 1 86 ? 6.222 3.688 -12.595 1.00 88.88 86 SER A N 1
ATOM 693 C CA . SER A 1 86 ? 6.850 2.515 -11.970 1.00 88.88 86 SER A CA 1
ATOM 694 C C . SER A 1 86 ? 6.799 1.276 -12.876 1.00 88.88 86 SER A C 1
ATOM 696 O O . SER A 1 86 ? 7.799 0.571 -13.041 1.00 88.88 86 SER A O 1
ATOM 698 N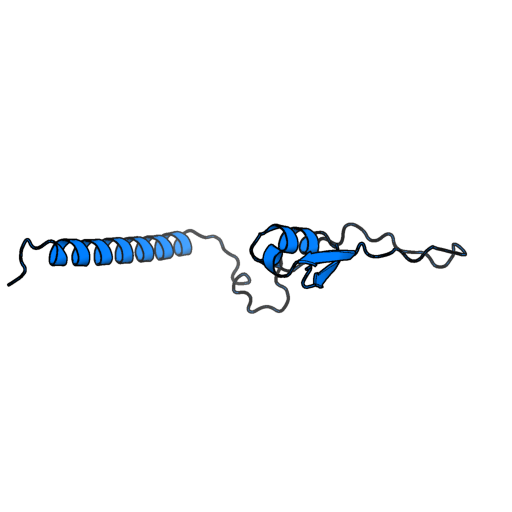 N . LEU A 1 87 ? 5.656 1.028 -13.525 1.00 88.31 87 LEU A N 1
ATOM 699 C CA . LEU A 1 87 ? 5.475 -0.105 -14.439 1.00 88.31 87 LEU A CA 1
ATOM 700 C C . LEU A 1 87 ? 6.316 0.020 -15.714 1.00 88.31 87 LEU A C 1
ATOM 702 O O . LEU A 1 87 ? 6.880 -0.972 -16.180 1.00 88.31 87 LEU A O 1
ATOM 706 N N . ILE A 1 88 ? 6.412 1.226 -16.274 1.00 88.69 88 ILE A N 1
ATOM 707 C CA . ILE A 1 88 ? 7.209 1.503 -17.476 1.00 88.69 88 ILE A CA 1
ATOM 708 C C . ILE A 1 88 ? 8.696 1.267 -17.190 1.00 88.69 88 ILE A C 1
ATOM 710 O O . ILE A 1 88 ? 9.368 0.571 -17.956 1.00 88.69 88 ILE A O 1
ATOM 714 N N . HIS A 1 89 ? 9.187 1.752 -16.047 1.00 87.25 89 HIS A N 1
ATOM 715 C CA . HIS A 1 89 ? 10.576 1.556 -15.638 1.00 87.25 89 HIS A CA 1
ATOM 716 C C . HIS A 1 89 ? 10.919 0.073 -15.432 1.00 87.25 89 HIS A C 1
ATOM 718 O O . HIS A 1 89 ? 11.963 -0.411 -15.894 1.00 87.25 89 HIS A O 1
ATOM 724 N N . LYS A 1 90 ? 10.001 -0.680 -14.807 1.00 84.50 90 LYS A N 1
ATOM 725 C CA . LYS A 1 90 ? 10.135 -2.131 -14.616 1.00 84.50 90 LYS A CA 1
ATOM 726 C C . LYS A 1 90 ? 10.241 -2.891 -15.941 1.00 84.50 90 LYS A C 1
ATOM 728 O O . LYS A 1 90 ? 10.964 -3.878 -15.995 1.00 84.50 90 LYS A O 1
ATOM 733 N N . ARG A 1 91 ? 9.599 -2.416 -17.015 1.00 83.56 91 ARG A N 1
ATOM 734 C CA . ARG A 1 91 ? 9.659 -3.007 -18.370 1.00 83.56 91 ARG A CA 1
ATOM 735 C C . ARG A 1 91 ? 10.909 -2.639 -19.181 1.00 83.56 91 ARG A C 1
ATOM 737 O O . ARG A 1 91 ? 10.978 -2.948 -20.366 1.00 83.56 91 ARG A O 1
ATOM 744 N N . GLY A 1 92 ? 11.888 -1.962 -18.580 1.00 79.88 92 GLY A N 1
ATOM 745 C CA . GLY A 1 92 ? 13.158 -1.669 -19.253 1.00 79.88 92 GLY A CA 1
ATOM 746 C C . GLY A 1 92 ? 13.177 -0.376 -20.075 1.00 79.88 92 GLY A C 1
ATOM 747 O O . GLY A 1 92 ? 14.155 -0.134 -20.777 1.00 79.88 92 GLY A O 1
ATOM 748 N N . ILE A 1 93 ? 12.152 0.471 -19.954 1.00 86.94 93 ILE A N 1
ATOM 749 C CA . ILE A 1 93 ? 12.131 1.826 -20.524 1.00 86.94 93 ILE A CA 1
ATOM 750 C C . ILE A 1 93 ? 12.720 2.786 -19.482 1.00 86.94 93 ILE A C 1
ATOM 752 O O . ILE A 1 93 ? 12.384 2.697 -18.302 1.00 86.94 93 ILE A O 1
ATOM 756 N N . ASP A 1 94 ? 13.627 3.672 -19.887 1.00 88.56 94 ASP A N 1
ATOM 757 C CA . ASP A 1 94 ? 14.211 4.668 -18.984 1.00 88.56 94 ASP A CA 1
ATOM 758 C C . ASP A 1 94 ? 13.279 5.881 -18.866 1.00 88.56 94 ASP A C 1
ATOM 760 O O . ASP A 1 94 ? 12.658 6.308 -19.842 1.00 88.56 94 ASP A O 1
ATOM 764 N N . ILE A 1 95 ? 13.175 6.442 -17.663 1.00 90.06 95 ILE A N 1
ATOM 765 C CA . ILE A 1 95 ? 12.272 7.557 -17.368 1.00 90.06 95 ILE A CA 1
ATOM 766 C C . ILE A 1 95 ? 13.084 8.769 -16.939 1.00 90.06 95 ILE A C 1
ATOM 768 O O . ILE A 1 95 ? 13.951 8.661 -16.073 1.00 90.06 95 ILE A O 1
ATOM 772 N N . GLU A 1 96 ? 12.774 9.921 -17.526 1.00 91.81 96 GLU A N 1
ATOM 773 C CA . GLU A 1 96 ? 13.369 11.205 -17.173 1.00 91.81 96 GLU A CA 1
ATOM 774 C C . GLU A 1 96 ? 12.306 12.104 -16.519 1.00 91.81 96 GLU A C 1
ATOM 776 O O . GLU A 1 96 ? 11.366 12.531 -17.197 1.00 91.81 96 GLU A O 1
ATOM 781 N N . PRO A 1 97 ? 12.394 12.358 -15.201 1.00 92.00 97 PRO A N 1
ATOM 782 C CA . PRO A 1 97 ? 11.455 13.233 -14.515 1.00 92.00 97 PRO A CA 1
ATOM 783 C C . PRO A 1 97 ? 11.735 14.698 -14.869 1.00 92.00 97 PRO A C 1
ATOM 785 O O . PRO A 1 97 ? 12.829 15.204 -14.623 1.00 92.00 97 PRO A O 1
ATOM 788 N N . VAL A 1 98 ? 10.738 15.390 -15.416 1.00 93.00 98 VAL A N 1
ATOM 789 C CA . VAL A 1 98 ? 10.815 16.817 -15.770 1.00 93.00 98 VAL A CA 1
ATOM 790 C C . VAL A 1 98 ? 9.566 17.524 -15.247 1.00 93.00 98 VAL A C 1
ATOM 792 O O . VAL A 1 98 ? 8.510 16.917 -15.113 1.00 93.00 98 VAL A O 1
ATOM 795 N N . THR A 1 99 ? 9.657 18.809 -14.922 1.00 92.19 99 THR A N 1
ATOM 796 C CA . THR A 1 99 ? 8.461 19.630 -14.685 1.00 92.19 99 THR A CA 1
ATOM 797 C C . THR A 1 99 ? 8.025 20.224 -16.017 1.00 92.19 99 THR A C 1
ATOM 799 O O . THR A 1 99 ? 8.786 20.987 -16.610 1.00 92.19 99 THR A O 1
ATOM 802 N N . ILE A 1 100 ? 6.838 19.859 -16.502 1.00 86.62 100 ILE A N 1
ATOM 803 C CA . ILE A 1 100 ? 6.281 20.399 -17.743 1.00 86.62 100 ILE A CA 1
ATOM 804 C C . ILE A 1 100 ? 5.341 21.553 -17.371 1.00 86.62 100 ILE A C 1
ATOM 806 O O . ILE A 1 100 ? 4.422 21.372 -16.564 1.00 86.62 100 ILE A O 1
ATOM 810 N N . GLU A 1 101 ? 5.595 22.733 -17.939 1.00 75.94 101 GLU A N 1
ATOM 811 C CA . GLU A 1 101 ? 4.707 23.904 -17.841 1.00 75.94 101 GLU A CA 1
ATOM 812 C C . GLU A 1 101 ? 3.648 23.918 -18.946 1.00 75.94 101 GLU A C 1
ATOM 814 O O . GLU A 1 101 ? 3.991 23.595 -20.108 1.00 75.94 101 GLU A O 1
#

Radius of gyration: 25.03 Å; chains: 1; bounding box: 55×43×73 Å

Foldseek 3Di:
DQVPHPVVVVVVVVVVVVVVVVVVVVVCVVPDPDDPPCPPPDPDNVLPAAQPPDPPPDDPPDPDDDPPPQAEDEDEPVCVVDCVVVVCVSPRHHYHYDHDD

pLDDT: mean 78.29, std 16.2, range [48.47, 97.69]

Secondary structure (DSSP, 8-state):
--TT-HHHHHHHHHHHHHHHHHHHHHHHHHH----GGGGS-SS--TTT-----------TTSS--------EEEEEGGGGGSSHHHHHHHTT-EEEEE---

Sequence (101 aa):
MYKGSVEEQRYLTTLRAEKEAFEYLIREKATMFIPEEQDGKNEYDVNLARDTGTKPTMSSRQGGADLMQVQKVIVDMREFRSELPSLIHKRGIDIEPVTIE